Protein AF-A0A971AP49-F1 (afdb_monomer)

Structure (mmCIF, N/CA/C/O backbone):
data_AF-A0A971AP49-F1
#
_entry.id   AF-A0A971AP49-F1
#
loop_
_atom_site.group_PDB
_atom_site.id
_atom_site.type_symbol
_atom_site.label_atom_id
_atom_site.label_alt_id
_atom_site.label_comp_id
_atom_site.label_asym_id
_atom_site.label_entity_id
_atom_site.label_seq_id
_atom_site.pdbx_PDB_ins_code
_atom_site.Cartn_x
_atom_site.Cartn_y
_atom_site.Cartn_z
_atom_site.occupancy
_atom_site.B_iso_or_equiv
_atom_site.auth_seq_id
_atom_site.auth_comp_id
_atom_site.auth_asym_id
_atom_site.auth_atom_id
_atom_site.pdbx_PDB_model_num
ATOM 1 N N . MET A 1 1 ? 8.051 -3.769 15.884 1.00 61.88 1 MET A N 1
ATOM 2 C CA . MET A 1 1 ? 7.079 -3.031 15.055 1.00 61.88 1 MET A CA 1
ATOM 3 C C . MET A 1 1 ? 7.790 -2.617 13.783 1.00 61.88 1 MET A C 1
ATOM 5 O O . MET A 1 1 ? 8.915 -2.133 13.904 1.00 61.88 1 MET A O 1
ATOM 9 N N . PRO A 1 2 ? 7.219 -2.883 12.603 1.00 80.75 2 PRO A N 1
ATOM 10 C CA . PRO A 1 2 ? 7.847 -2.505 11.348 1.00 80.75 2 PRO A CA 1
ATOM 11 C C . PRO A 1 2 ? 7.829 -0.981 11.173 1.00 80.75 2 PRO A C 1
ATOM 13 O O . PRO A 1 2 ? 6.858 -0.299 11.508 1.00 80.75 2 PRO A O 1
ATOM 16 N N . GLU A 1 3 ? 8.949 -0.447 10.686 1.00 92.31 3 GLU A N 1
ATOM 17 C CA . GLU A 1 3 ? 9.125 0.982 10.457 1.00 92.31 3 GLU A CA 1
ATOM 18 C C . GLU A 1 3 ? 9.162 1.294 8.969 1.00 92.31 3 GLU A C 1
ATOM 20 O O . GLU A 1 3 ? 9.874 0.664 8.181 1.00 92.31 3 GLU A O 1
ATOM 25 N N . TYR A 1 4 ? 8.443 2.345 8.612 1.00 94.81 4 TYR A N 1
ATOM 26 C CA . TYR A 1 4 ? 8.233 2.758 7.243 1.00 94.81 4 TYR A CA 1
ATOM 27 C C . TYR A 1 4 ? 8.541 4.242 7.087 1.00 94.81 4 TYR A C 1
ATOM 29 O O . TYR A 1 4 ? 8.281 5.042 7.985 1.00 94.81 4 TYR A O 1
ATOM 37 N N . THR A 1 5 ? 9.049 4.630 5.925 1.00 95.88 5 THR A N 1
ATOM 38 C CA . THR A 1 5 ? 9.106 6.034 5.511 1.00 95.88 5 THR A CA 1
ATOM 39 C C . THR A 1 5 ? 8.017 6.269 4.484 1.00 95.88 5 THR A C 1
ATOM 41 O O . THR A 1 5 ? 8.004 5.612 3.446 1.00 95.88 5 THR A O 1
ATOM 44 N N . VAL A 1 6 ? 7.104 7.199 4.746 1.00 94.75 6 VAL A N 1
ATOM 45 C CA . VAL A 1 6 ? 6.047 7.552 3.794 1.00 94.75 6 VAL A CA 1
ATOM 46 C C . VAL A 1 6 ? 6.686 8.185 2.564 1.00 94.75 6 VAL A C 1
ATOM 48 O O . VAL A 1 6 ? 7.313 9.234 2.655 1.00 94.75 6 VAL A O 1
ATOM 51 N N . VAL A 1 7 ? 6.524 7.552 1.408 1.00 92.12 7 VAL A N 1
ATOM 52 C CA . VAL A 1 7 ? 6.951 8.110 0.120 1.00 92.12 7 VAL A CA 1
ATOM 53 C C . VAL A 1 7 ? 5.850 9.004 -0.425 1.00 92.12 7 VAL A C 1
ATOM 55 O O . VAL A 1 7 ? 6.124 10.114 -0.867 1.00 92.12 7 VAL A O 1
ATOM 58 N N . LYS A 1 8 ? 4.601 8.524 -0.383 1.00 89.31 8 LYS A N 1
ATOM 59 C CA . LYS A 1 8 ? 3.441 9.253 -0.893 1.00 89.31 8 LYS A CA 1
ATOM 60 C C . LYS A 1 8 ? 2.155 8.816 -0.210 1.00 89.31 8 LYS A C 1
ATOM 62 O O . LYS A 1 8 ? 1.877 7.623 -0.116 1.00 89.31 8 LYS A O 1
ATOM 67 N N . THR A 1 9 ? 1.328 9.776 0.185 1.00 89.56 9 THR A N 1
ATOM 68 C CA . THR A 1 9 ? -0.054 9.494 0.591 1.00 89.56 9 THR A CA 1
ATOM 69 C C . THR A 1 9 ? -0.922 9.454 -0.665 1.00 89.56 9 THR A C 1
ATOM 71 O O . THR A 1 9 ? -0.986 10.438 -1.401 1.00 89.56 9 THR A O 1
ATOM 74 N N . LEU A 1 10 ? -1.537 8.302 -0.949 1.00 85.12 10 LEU A N 1
ATOM 75 C CA . LEU A 1 10 ? -2.366 8.105 -2.143 1.00 85.12 10 LEU A CA 1
ATOM 76 C C . LEU A 1 10 ? -3.816 8.517 -1.850 1.00 85.12 10 LEU A C 1
ATOM 78 O O . LEU A 1 10 ? -4.363 9.403 -2.503 1.00 85.12 10 LEU A O 1
ATOM 82 N N . ASN A 1 11 ? -4.404 7.952 -0.794 1.00 85.44 11 ASN A N 1
ATOM 83 C CA . ASN A 1 11 ? -5.679 8.391 -0.227 1.00 85.44 11 ASN A CA 1
ATOM 84 C C . ASN A 1 11 ? -5.706 8.118 1.295 1.00 85.44 11 ASN A C 1
ATOM 86 O O . ASN A 1 11 ? -4.699 7.725 1.882 1.00 85.44 11 ASN A O 1
ATOM 90 N N . ASN A 1 12 ? -6.851 8.316 1.956 1.00 88.69 12 ASN A N 1
ATOM 91 C CA . ASN A 1 12 ? -6.968 8.093 3.406 1.00 88.69 12 ASN A CA 1
ATOM 92 C C . ASN A 1 12 ? -6.691 6.643 3.836 1.00 88.69 12 ASN A C 1
ATOM 94 O O . ASN A 1 12 ? -6.278 6.422 4.970 1.00 88.69 12 ASN A O 1
ATOM 98 N N . ASN A 1 13 ? -6.912 5.670 2.952 1.00 87.81 13 ASN A N 1
ATOM 99 C CA . ASN A 1 13 ? -6.803 4.240 3.237 1.00 87.81 13 ASN A CA 1
ATOM 100 C C . ASN A 1 13 ? -5.616 3.569 2.532 1.00 87.81 13 ASN A C 1
ATOM 102 O O . ASN A 1 13 ? -5.444 2.360 2.659 1.00 87.81 13 ASN A O 1
ATOM 106 N N . VAL A 1 14 ? -4.821 4.319 1.765 1.00 87.75 14 VAL A N 1
ATOM 107 C CA . VAL A 1 14 ? -3.728 3.777 0.959 1.00 87.75 14 VAL A CA 1
ATOM 108 C C . VAL A 1 14 ? -2.527 4.713 1.003 1.00 87.75 14 VAL A C 1
ATOM 110 O O . VAL A 1 14 ? -2.625 5.898 0.668 1.00 87.75 14 VAL A O 1
ATOM 113 N N . ILE A 1 15 ? -1.368 4.162 1.353 1.00 90.75 15 ILE A N 1
ATOM 114 C CA . ILE A 1 15 ? -0.092 4.880 1.361 1.00 90.75 15 ILE A CA 1
ATOM 115 C C . ILE A 1 15 ? 0.991 4.091 0.643 1.00 90.75 15 ILE A C 1
ATOM 117 O O . ILE A 1 15 ? 1.035 2.866 0.702 1.00 90.75 15 ILE A O 1
ATOM 121 N N . LEU A 1 16 ? 1.890 4.812 -0.014 1.00 90.00 16 LEU A N 1
ATOM 122 C CA . LEU A 1 16 ? 3.150 4.288 -0.510 1.00 90.00 16 LEU A CA 1
ATOM 123 C C . LEU A 1 16 ? 4.232 4.579 0.524 1.00 90.00 16 LEU A C 1
ATOM 125 O O . LEU A 1 16 ? 4.428 5.729 0.929 1.00 90.00 16 LEU A O 1
ATOM 129 N N . VAL A 1 17 ? 4.961 3.546 0.911 1.00 92.88 17 VAL A N 1
ATOM 130 C CA . VAL A 1 17 ? 6.035 3.622 1.890 1.00 92.88 17 VAL A CA 1
ATOM 131 C C . VAL A 1 17 ? 7.283 2.909 1.400 1.00 92.88 17 VAL A C 1
ATOM 133 O O . VAL A 1 17 ? 7.212 2.017 0.563 1.00 92.88 17 VAL A O 1
ATOM 136 N N . THR A 1 18 ? 8.419 3.257 1.980 1.00 93.19 18 THR A N 1
ATOM 137 C CA . THR A 1 18 ? 9.636 2.456 1.916 1.00 93.19 18 THR A CA 1
ATOM 138 C C . THR A 1 18 ? 9.816 1.765 3.255 1.00 93.19 18 THR A C 1
ATOM 140 O O . THR A 1 18 ? 9.886 2.426 4.292 1.00 93.19 18 THR A O 1
ATOM 143 N N . ASP A 1 19 ? 9.889 0.441 3.241 1.00 92.50 19 ASP A N 1
ATOM 144 C CA . ASP A 1 19 ? 10.260 -0.351 4.411 1.00 92.50 19 ASP A CA 1
ATOM 145 C C . ASP A 1 19 ? 11.712 -0.041 4.795 1.00 92.50 19 ASP A C 1
ATOM 147 O O . ASP A 1 19 ? 12.625 -0.201 3.981 1.00 92.50 19 ASP A O 1
ATOM 151 N N . ARG A 1 20 ? 11.939 0.413 6.032 1.00 91.69 20 ARG A N 1
ATOM 152 C CA . ARG A 1 20 ? 13.277 0.800 6.499 1.00 91.69 20 ARG A CA 1
ATOM 153 C C . ARG A 1 20 ? 14.215 -0.390 6.691 1.00 91.69 20 ARG A C 1
ATOM 155 O O . ARG A 1 20 ? 15.427 -0.200 6.644 1.00 91.69 20 ARG A O 1
ATOM 162 N N . GLN A 1 21 ? 13.688 -1.596 6.894 1.00 89.62 21 GLN A N 1
ATOM 163 C CA . GLN A 1 21 ? 14.490 -2.809 7.054 1.00 89.62 21 GLN A CA 1
ATOM 164 C C . GLN A 1 21 ? 14.902 -3.389 5.701 1.00 89.62 21 GLN A C 1
ATOM 166 O O . GLN A 1 21 ? 16.058 -3.758 5.509 1.00 89.62 21 GLN A O 1
ATOM 171 N N . THR A 1 22 ? 13.967 -3.463 4.751 1.00 88.31 22 THR A N 1
ATOM 172 C CA . THR A 1 22 ? 14.213 -4.112 3.451 1.00 88.31 22 THR A CA 1
ATOM 173 C C . THR A 1 22 ? 14.557 -3.136 2.328 1.00 88.31 22 THR A C 1
ATOM 175 O O . THR A 1 22 ? 14.983 -3.569 1.257 1.00 88.31 22 THR A O 1
ATOM 178 N N . SER A 1 23 ? 14.381 -1.829 2.553 1.00 87.19 23 SER A N 1
ATOM 179 C CA . SER A 1 23 ? 14.512 -0.763 1.547 1.00 87.19 23 SER A CA 1
ATOM 180 C C . SER A 1 23 ? 13.614 -0.961 0.316 1.00 87.19 23 SER A C 1
ATOM 182 O O . SER A 1 23 ? 13.927 -0.485 -0.775 1.00 87.19 23 SER A O 1
ATOM 184 N N . ARG A 1 24 ? 12.494 -1.679 0.467 1.00 86.19 24 ARG A N 1
ATOM 185 C CA . ARG A 1 24 ? 11.523 -1.919 -0.610 1.00 86.19 24 ARG A CA 1
ATOM 186 C C . ARG A 1 24 ? 10.384 -0.912 -0.556 1.00 86.19 24 ARG A C 1
ATOM 188 O O . ARG A 1 24 ? 9.867 -0.624 0.519 1.00 86.19 24 ARG A O 1
ATOM 195 N N . GLU A 1 25 ? 9.958 -0.444 -1.728 1.00 87.12 25 GLU A N 1
ATOM 196 C CA . GLU A 1 25 ? 8.712 0.311 -1.870 1.00 87.12 25 GLU A CA 1
ATOM 197 C C . GLU A 1 25 ? 7.509 -0.637 -1.740 1.00 87.12 25 GLU A C 1
ATOM 199 O O . GLU A 1 25 ? 7.378 -1.621 -2.480 1.00 87.12 25 GLU A O 1
ATOM 204 N N . LEU A 1 26 ? 6.624 -0.319 -0.801 1.00 87.81 26 LEU A N 1
ATOM 205 C CA . LEU A 1 26 ? 5.402 -1.043 -0.490 1.00 87.81 26 LEU A CA 1
ATOM 206 C C . LEU A 1 26 ? 4.204 -0.100 -0.554 1.00 87.81 26 LEU A C 1
ATOM 208 O O . LEU A 1 26 ? 4.271 1.045 -0.118 1.00 87.81 26 LEU A O 1
ATOM 212 N N . ILE A 1 27 ? 3.081 -0.603 -1.039 1.00 87.06 27 ILE A N 1
ATOM 213 C CA . ILE A 1 27 ? 1.777 0.035 -0.906 1.00 87.06 27 ILE A CA 1
ATOM 214 C C . ILE A 1 27 ? 1.064 -0.658 0.237 1.00 87.06 27 ILE A C 1
ATOM 216 O O . ILE A 1 27 ? 0.851 -1.869 0.174 1.00 87.06 27 ILE A O 1
ATOM 220 N N . LEU A 1 28 ? 0.710 0.106 1.260 1.00 88.81 28 LEU A N 1
ATOM 221 C CA . LEU A 1 28 ? -0.055 -0.370 2.401 1.00 88.81 28 LEU A CA 1
ATOM 222 C C . LEU A 1 28 ? -1.497 0.106 2.264 1.00 88.81 28 LEU A C 1
ATOM 224 O O . LEU A 1 28 ? -1.742 1.284 1.989 1.00 88.81 28 LEU A O 1
ATOM 228 N N . ILE A 1 29 ? -2.429 -0.820 2.454 1.00 88.12 29 ILE A N 1
ATOM 229 C CA . ILE A 1 29 ? -3.866 -0.580 2.495 1.00 88.12 29 ILE A CA 1
ATOM 230 C C . ILE A 1 29 ? -4.356 -0.900 3.901 1.00 88.12 29 ILE A C 1
ATOM 232 O O . ILE A 1 29 ? -4.034 -1.955 4.445 1.00 88.12 29 ILE A O 1
ATOM 236 N N . GLY A 1 30 ? -5.144 0.005 4.465 1.00 87.62 30 GLY A N 1
ATOM 237 C CA . GLY A 1 30 ? -5.760 -0.159 5.773 1.00 87.62 30 GLY A CA 1
ATOM 238 C C . GLY A 1 30 ? -6.668 1.015 6.098 1.00 87.62 30 GLY A C 1
ATOM 239 O O . GLY A 1 30 ? -6.468 2.129 5.601 1.00 87.62 30 GLY A O 1
ATOM 240 N N . LYS A 1 31 ? -7.689 0.792 6.921 1.00 87.75 31 LYS A N 1
ATOM 241 C CA . LYS A 1 31 ? -8.642 1.833 7.315 1.00 87.75 31 LYS A CA 1
ATOM 242 C C . LYS A 1 31 ? -7.942 3.044 7.947 1.00 87.75 31 LYS A C 1
ATOM 244 O O . LYS A 1 31 ? -7.449 2.985 9.065 1.00 87.75 31 LYS A O 1
ATOM 249 N N . GLY A 1 32 ? -7.951 4.181 7.250 1.00 86.75 32 GLY A N 1
ATOM 250 C CA . GLY A 1 32 ? -7.362 5.426 7.750 1.00 86.75 32 GLY A CA 1
ATOM 251 C C . GLY A 1 32 ? -5.829 5.441 7.817 1.00 86.75 32 GLY A C 1
ATOM 252 O O . GLY A 1 32 ? -5.274 6.368 8.404 1.00 86.75 32 GLY A O 1
ATOM 253 N N . ILE A 1 33 ? -5.131 4.473 7.212 1.00 90.44 33 ILE A N 1
ATOM 254 C CA . ILE A 1 33 ? -3.664 4.343 7.297 1.00 90.44 33 ILE A CA 1
ATOM 255 C C . ILE A 1 33 ? -2.905 5.567 6.745 1.00 90.44 33 ILE A C 1
ATOM 257 O O . ILE A 1 33 ? -1.798 5.879 7.188 1.00 90.44 33 ILE A O 1
ATOM 261 N N . GLY A 1 34 ? -3.511 6.294 5.801 1.00 87.50 34 GLY A N 1
ATOM 262 C CA . GLY A 1 34 ? -2.974 7.529 5.227 1.00 87.50 34 GLY A CA 1
ATOM 263 C C . GLY A 1 34 ? -3.425 8.806 5.925 1.00 87.50 34 GLY A C 1
ATOM 264 O O . GLY A 1 34 ? -2.926 9.887 5.607 1.00 87.50 34 GLY A O 1
ATOM 265 N N . PHE A 1 35 ? -4.343 8.716 6.888 1.00 89.31 35 PHE A N 1
ATOM 266 C CA . PHE A 1 35 ? -4.879 9.888 7.564 1.00 89.31 35 PHE A CA 1
ATOM 267 C C . PHE A 1 35 ? -3.796 10.589 8.396 1.00 89.31 35 PHE A C 1
ATOM 269 O O . PHE A 1 35 ? -3.151 9.999 9.264 1.00 89.31 35 PHE A O 1
ATOM 276 N N . GLY A 1 36 ? -3.575 11.874 8.112 1.00 89.06 36 GLY A N 1
ATOM 277 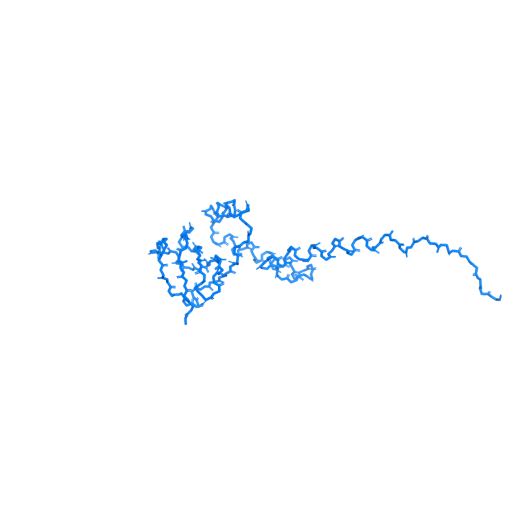C CA . GLY A 1 36 ? -2.593 12.697 8.823 1.00 89.06 36 GLY A CA 1
ATOM 278 C C . GLY A 1 36 ? -1.125 12.345 8.550 1.00 89.06 36 GLY A C 1
ATOM 279 O O . GLY A 1 36 ? -0.250 12.890 9.224 1.00 89.06 36 GLY A O 1
ATOM 280 N N . LYS A 1 37 ? -0.834 11.464 7.582 1.00 91.94 37 LYS A N 1
ATOM 281 C CA . LYS A 1 37 ? 0.538 11.104 7.198 1.00 91.94 37 LYS A CA 1
ATOM 282 C C . LYS A 1 37 ? 1.066 12.019 6.094 1.00 91.94 37 LYS A C 1
ATOM 284 O O . LYS A 1 37 ? 0.337 12.358 5.159 1.00 91.94 37 LYS A O 1
ATOM 289 N N . ARG A 1 38 ? 2.337 12.416 6.200 1.00 91.38 38 ARG A N 1
ATOM 290 C CA . ARG A 1 38 ? 3.021 13.299 5.237 1.00 91.38 38 ARG A CA 1
ATOM 291 C C . ARG A 1 38 ? 4.177 12.587 4.548 1.00 91.38 38 ARG A C 1
ATOM 293 O O . ARG A 1 38 ? 4.805 11.714 5.137 1.00 91.38 38 ARG A O 1
ATOM 300 N N . GLU A 1 39 ? 4.482 12.998 3.323 1.00 93.75 39 GLU A N 1
ATOM 301 C CA . GLU A 1 39 ? 5.655 12.513 2.589 1.00 93.75 39 GLU A CA 1
ATOM 302 C C . GLU A 1 39 ? 6.946 12.790 3.378 1.00 93.75 39 GLU A C 1
ATOM 304 O O . GLU A 1 39 ? 7.093 13.832 4.019 1.00 93.75 39 GLU A O 1
ATOM 309 N N . GLY A 1 40 ? 7.864 11.825 3.379 1.00 92.94 40 GLY A N 1
ATOM 310 C CA . GLY A 1 40 ? 9.103 11.839 4.157 1.00 92.94 40 GLY A CA 1
ATOM 311 C C . GLY A 1 40 ? 8.946 11.487 5.642 1.00 92.94 40 GLY A C 1
ATOM 312 O O . GLY A 1 40 ? 9.951 11.357 6.338 1.00 92.94 40 GLY A O 1
ATOM 313 N N . GLN A 1 41 ? 7.724 11.309 6.154 1.00 94.50 41 GLN A N 1
ATOM 314 C CA . GLN A 1 41 ? 7.500 10.982 7.562 1.00 94.50 41 GLN A CA 1
ATOM 315 C C . GLN A 1 41 ? 7.900 9.534 7.875 1.00 94.50 41 GLN A C 1
ATOM 317 O O . GLN A 1 41 ? 7.434 8.601 7.222 1.00 94.50 41 GLN A O 1
ATOM 322 N N . ALA A 1 42 ? 8.695 9.337 8.929 1.00 94.25 42 ALA A N 1
ATOM 323 C CA . ALA A 1 42 ? 8.904 8.018 9.520 1.00 94.25 42 ALA A CA 1
ATOM 324 C C . ALA A 1 42 ? 7.687 7.627 10.372 1.00 94.25 42 ALA A C 1
ATOM 326 O O . ALA A 1 42 ? 7.242 8.393 11.232 1.00 94.25 42 ALA A O 1
ATOM 327 N N . VAL A 1 43 ? 7.134 6.445 10.121 1.00 93.12 43 VAL A N 1
ATOM 328 C CA . VAL A 1 43 ? 5.943 5.922 10.790 1.00 93.12 43 VAL A CA 1
ATOM 329 C C . VAL A 1 43 ? 6.182 4.482 11.230 1.00 93.12 43 VAL A C 1
ATOM 331 O O . VAL A 1 43 ? 6.750 3.678 10.497 1.00 93.12 43 VAL A O 1
ATOM 334 N N . SER A 1 44 ? 5.729 4.163 12.438 1.00 93.38 44 SER A N 1
ATOM 335 C CA . SER A 1 44 ? 5.595 2.788 12.915 1.00 93.38 44 SER A CA 1
ATOM 336 C C . SER A 1 44 ? 4.136 2.397 12.721 1.00 93.38 44 SER A C 1
ATOM 338 O O . SER A 1 44 ? 3.256 3.089 13.238 1.00 93.38 44 SER A O 1
ATOM 340 N N . ILE A 1 45 ? 3.882 1.370 11.910 1.00 88.88 45 ILE A N 1
ATOM 341 C CA . ILE A 1 45 ? 2.526 0.900 11.603 1.00 88.88 45 ILE A CA 1
ATOM 342 C C . ILE A 1 45 ? 2.419 -0.543 12.109 1.00 88.88 45 ILE A C 1
ATOM 344 O O . ILE A 1 45 ? 3.212 -1.379 11.679 1.00 88.88 45 ILE A O 1
ATOM 348 N N . PRO A 1 46 ? 1.506 -0.839 13.048 1.00 89.00 46 PRO A N 1
ATOM 349 C CA . PRO A 1 46 ? 1.205 -2.204 13.470 1.00 89.00 46 PRO A CA 1
ATOM 350 C C . PRO A 1 46 ? 0.709 -3.066 12.301 1.00 89.00 46 PRO A C 1
ATOM 352 O O . PRO A 1 46 ? -0.044 -2.584 11.461 1.00 89.00 46 PRO A O 1
ATOM 355 N N . ASP A 1 47 ? 1.058 -4.355 12.279 1.00 87.25 47 ASP A N 1
ATOM 356 C CA . ASP A 1 47 ? 0.579 -5.275 11.233 1.00 87.25 47 ASP A CA 1
ATOM 357 C C . ASP A 1 47 ? -0.957 -5.424 11.233 1.00 87.25 47 ASP A C 1
ATOM 359 O O . ASP A 1 47 ? -1.551 -5.680 10.194 1.00 87.25 47 ASP A O 1
ATOM 363 N N . GLU A 1 48 ? -1.609 -5.215 12.381 1.00 87.50 48 GLU A N 1
ATOM 364 C CA . GLU A 1 48 ? -3.074 -5.231 12.536 1.00 87.50 48 GLU A CA 1
ATOM 365 C C . GLU A 1 4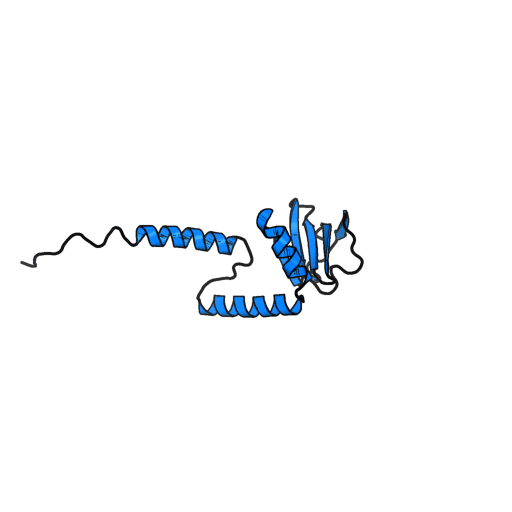8 ? -3.795 -4.078 11.819 1.00 87.50 48 GLU A C 1
ATOM 367 O O . GLU A 1 48 ? -4.946 -4.238 11.416 1.00 87.50 48 GLU A O 1
ATOM 372 N N . ASP A 1 49 ? -3.114 -2.948 11.609 1.00 87.50 49 ASP A N 1
ATOM 373 C CA . ASP A 1 49 ? -3.649 -1.807 10.856 1.00 87.50 49 ASP A CA 1
ATOM 374 C C . ASP A 1 49 ? -3.468 -1.990 9.337 1.00 87.50 49 ASP A C 1
ATOM 376 O O . ASP A 1 49 ? -4.000 -1.212 8.538 1.00 87.50 49 ASP A O 1
ATOM 380 N N . ILE A 1 50 ? -2.703 -3.007 8.923 1.00 89.31 50 ILE A N 1
ATOM 381 C CA . ILE A 1 50 ? -2.427 -3.330 7.525 1.00 89.31 50 ILE A CA 1
ATOM 382 C C . ILE A 1 50 ? -3.397 -4.426 7.082 1.00 89.31 50 ILE A C 1
ATOM 384 O O . ILE A 1 50 ? -3.170 -5.617 7.275 1.00 89.31 50 ILE A O 1
ATOM 388 N N .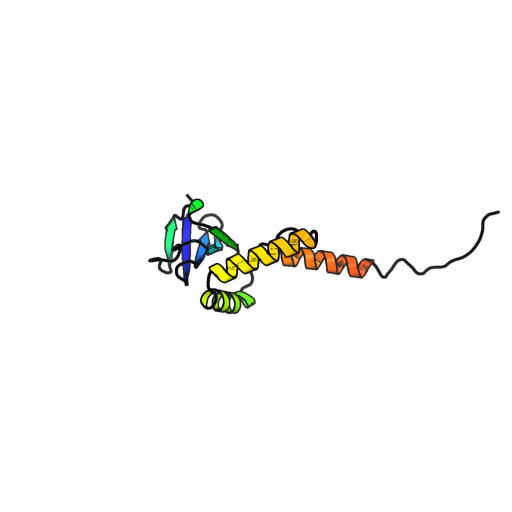 GLU A 1 51 ? -4.468 -4.024 6.404 1.00 85.19 51 GLU A N 1
ATOM 389 C CA . GLU A 1 51 ? -5.396 -4.960 5.762 1.00 85.19 51 GLU A CA 1
ATOM 390 C C . GLU A 1 51 ? -4.727 -5.669 4.579 1.00 85.19 51 GLU A C 1
ATOM 392 O O . GLU A 1 51 ? -4.979 -6.848 4.314 1.00 85.19 51 GLU A O 1
ATOM 397 N N . LYS A 1 52 ? -3.863 -4.952 3.846 1.00 81.00 52 LYS A N 1
ATOM 398 C CA . LYS A 1 52 ? -3.120 -5.527 2.724 1.00 81.00 52 LYS A CA 1
ATOM 399 C C . LYS A 1 52 ? -1.842 -4.771 2.407 1.00 81.00 52 LYS A C 1
ATOM 401 O O . LYS A 1 52 ? -1.770 -3.555 2.561 1.00 81.00 52 LYS A O 1
ATOM 406 N N . SER A 1 53 ? -0.842 -5.487 1.899 1.00 81.75 53 SER A N 1
ATOM 407 C CA . SER A 1 53 ? 0.403 -4.891 1.420 1.00 81.75 53 SER A CA 1
ATOM 408 C C . SER A 1 53 ? 0.807 -5.434 0.051 1.00 81.75 53 SER A C 1
ATOM 410 O O . SER A 1 53 ? 0.648 -6.618 -0.247 1.00 81.75 53 SER A O 1
ATOM 412 N N . PHE A 1 54 ? 1.344 -4.555 -0.796 1.00 78.69 54 PHE A N 1
ATOM 413 C CA . PHE A 1 54 ? 1.837 -4.901 -2.128 1.00 78.69 54 PHE A CA 1
ATOM 414 C C . PHE A 1 54 ? 3.219 -4.313 -2.336 1.00 78.69 54 PHE A C 1
ATOM 416 O O . PHE A 1 54 ? 3.454 -3.151 -2.032 1.00 78.69 54 PHE A O 1
ATOM 423 N N . VAL A 1 55 ? 4.125 -5.075 -2.934 1.00 77.56 55 VAL A N 1
ATOM 424 C CA . VAL A 1 55 ? 5.397 -4.513 -3.393 1.00 77.56 55 VAL A CA 1
ATOM 425 C C . VAL A 1 55 ? 5.142 -3.725 -4.683 1.00 77.56 55 VAL A C 1
ATOM 427 O O . VAL A 1 55 ? 4.461 -4.213 -5.589 1.00 77.56 55 VAL A O 1
ATOM 430 N N . ALA A 1 56 ? 5.669 -2.506 -4.782 1.00 68.12 56 ALA A N 1
ATOM 431 C CA . ALA A 1 56 ? 5.584 -1.720 -6.009 1.00 68.12 56 ALA A CA 1
ATOM 432 C C . ALA A 1 56 ? 6.562 -2.291 -7.057 1.00 68.12 56 ALA A C 1
ATOM 434 O O . ALA A 1 56 ? 7.749 -2.457 -6.786 1.00 68.12 56 ALA A O 1
ATOM 435 N N . TYR A 1 57 ? 6.081 -2.616 -8.264 1.00 59.97 57 TYR A N 1
ATOM 436 C CA . TYR A 1 57 ? 6.917 -3.164 -9.345 1.00 59.97 57 TYR A CA 1
ATOM 437 C C . TYR A 1 57 ? 6.953 -2.247 -10.559 1.00 59.97 57 TYR A C 1
ATOM 439 O O . TYR A 1 57 ? 5.909 -1.753 -10.969 1.00 59.97 57 TYR A O 1
ATOM 447 N N . ASN A 1 58 ? 8.130 -2.180 -11.196 1.00 58.75 58 ASN A N 1
ATOM 448 C CA . ASN A 1 58 ? 8.418 -1.508 -12.470 1.00 58.75 58 ASN A CA 1
ATOM 449 C C . ASN A 1 58 ? 8.122 -0.000 -12.494 1.00 58.75 58 ASN A C 1
ATOM 451 O O . ASN A 1 58 ? 6.973 0.427 -12.521 1.00 58.75 58 ASN A O 1
ATOM 455 N N . GLU A 1 59 ? 9.169 0.812 -12.650 1.00 61.59 59 GLU A N 1
ATOM 456 C CA . GLU A 1 59 ? 9.059 2.275 -12.762 1.00 61.59 59 GLU A CA 1
ATOM 457 C C . GLU A 1 59 ? 8.114 2.745 -13.881 1.00 61.59 59 GLU A C 1
ATOM 459 O O . GLU A 1 59 ? 7.414 3.740 -13.701 1.00 61.59 59 GLU A O 1
ATOM 464 N N . LYS A 1 60 ? 8.047 2.017 -15.009 1.00 63.12 60 LYS A N 1
ATOM 465 C CA . LYS A 1 60 ? 7.206 2.377 -16.168 1.00 63.12 60 LYS A CA 1
ATOM 466 C C . LYS A 1 60 ? 5.702 2.280 -15.902 1.00 63.12 60 LYS A C 1
ATOM 468 O O . LYS A 1 60 ? 4.957 3.128 -16.379 1.00 63.12 60 LYS A O 1
ATOM 473 N N . ASP A 1 61 ? 5.262 1.288 -15.131 1.00 62.22 61 ASP A N 1
ATOM 474 C CA . ASP A 1 61 ? 3.831 1.048 -14.874 1.00 62.22 61 ASP A CA 1
ATOM 475 C C . ASP A 1 61 ? 3.352 1.764 -13.598 1.00 62.22 61 ASP A C 1
ATOM 477 O O . ASP A 1 61 ? 2.154 1.921 -13.355 1.00 62.22 61 ASP A O 1
ATOM 481 N N . ARG A 1 62 ? 4.306 2.242 -12.792 1.00 69.06 62 ARG A N 1
ATOM 482 C CA . ARG A 1 62 ?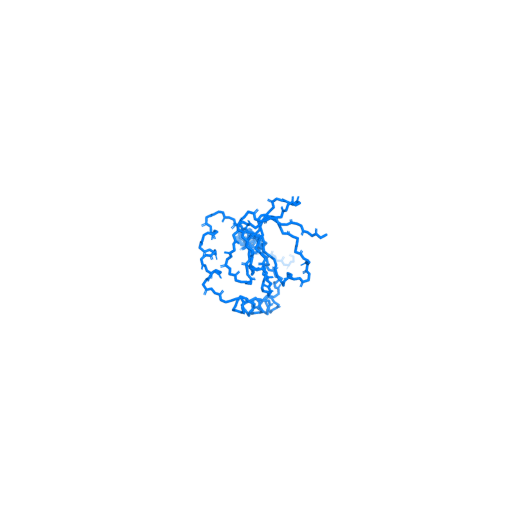 4.101 2.824 -11.467 1.00 69.06 62 ARG A CA 1
ATOM 483 C C . ARG A 1 62 ? 3.174 4.040 -11.477 1.00 69.06 62 ARG A C 1
ATOM 485 O O . ARG A 1 62 ? 2.288 4.144 -10.637 1.00 69.06 62 ARG A O 1
ATOM 492 N N . HIS A 1 63 ? 3.347 4.956 -12.430 1.00 70.81 63 HIS A N 1
ATOM 493 C CA . HIS A 1 63 ? 2.522 6.168 -12.505 1.00 70.81 63 HIS A CA 1
ATOM 494 C C . HIS A 1 63 ? 1.063 5.879 -12.861 1.00 70.81 63 HIS A C 1
ATOM 496 O O . HIS A 1 63 ? 0.172 6.380 -12.179 1.00 70.81 63 HIS A O 1
ATOM 502 N N . ALA A 1 64 ? 0.818 5.044 -13.873 1.00 67.69 64 ALA A N 1
ATOM 503 C CA . ALA A 1 64 ? -0.537 4.652 -14.254 1.00 67.69 64 ALA A CA 1
AT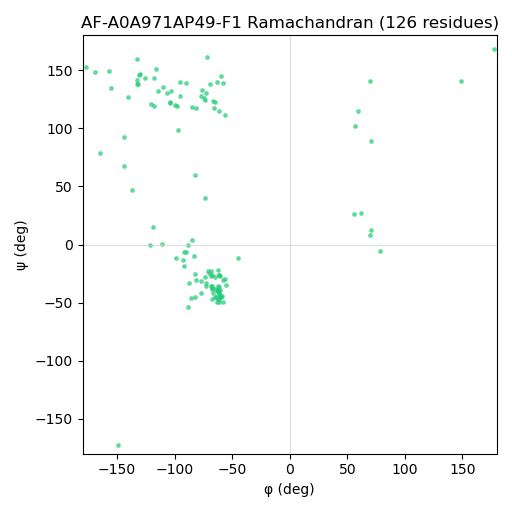OM 504 C C . ALA A 1 64 ? -1.234 3.887 -13.118 1.00 67.69 64 ALA A C 1
ATOM 506 O O . ALA A 1 64 ? -2.406 4.120 -12.828 1.00 67.69 64 ALA A O 1
ATOM 507 N N . TYR A 1 65 ? -0.490 3.027 -12.420 1.00 72.56 65 TYR A N 1
ATOM 508 C CA . TYR A 1 65 ? -0.996 2.284 -11.273 1.00 72.56 65 TYR A CA 1
ATOM 509 C C . TYR A 1 65 ? -1.381 3.197 -10.098 1.00 72.56 65 TYR A C 1
ATOM 511 O O . TYR A 1 65 ? -2.469 3.061 -9.544 1.00 72.56 65 TYR A O 1
ATOM 519 N N . TYR A 1 66 ? -0.543 4.181 -9.757 1.00 73.75 66 TYR A N 1
ATOM 520 C CA . TYR A 1 66 ? -0.864 5.161 -8.713 1.00 73.75 66 TYR A CA 1
ATOM 521 C C . TYR A 1 66 ? -2.051 6.045 -9.082 1.00 73.75 66 TYR A C 1
ATOM 523 O O . TYR A 1 66 ? -2.879 6.342 -8.227 1.00 73.75 66 TYR A O 1
ATOM 531 N N . GLN A 1 67 ? -2.163 6.445 -10.350 1.00 73.38 67 GLN A N 1
ATOM 532 C CA . GLN A 1 67 ? -3.327 7.188 -10.828 1.00 73.38 67 GLN A CA 1
ATOM 533 C C . GLN A 1 67 ? -4.612 6.372 -10.685 1.00 73.38 67 GLN A C 1
ATOM 535 O O . GLN A 1 67 ? -5.614 6.919 -10.231 1.00 73.38 67 GLN A O 1
ATOM 540 N N . LEU A 1 68 ? -4.572 5.079 -11.013 1.00 72.25 68 LEU A N 1
ATOM 541 C CA . LEU A 1 68 ? -5.714 4.183 -10.859 1.00 72.25 68 LEU A CA 1
ATOM 542 C C . LEU A 1 68 ? -6.110 4.032 -9.384 1.00 72.25 68 LEU A C 1
ATOM 544 O O . LEU A 1 68 ? -7.268 4.243 -9.044 1.00 72.25 68 LEU A O 1
ATOM 548 N N . ILE A 1 69 ? -5.156 3.745 -8.495 1.00 73.00 69 ILE A N 1
ATOM 549 C CA . ILE A 1 69 ? -5.422 3.597 -7.053 1.00 73.00 69 ILE A CA 1
ATOM 550 C C . ILE A 1 69 ? -5.957 4.893 -6.431 1.00 73.00 69 ILE A C 1
ATOM 552 O O . ILE A 1 69 ? -6.812 4.843 -5.554 1.00 73.00 69 ILE A O 1
ATOM 556 N N . ASN A 1 70 ? -5.492 6.057 -6.888 1.00 71.56 70 ASN A N 1
ATOM 557 C CA . ASN A 1 70 ? -6.006 7.341 -6.407 1.00 71.56 70 ASN A CA 1
ATOM 558 C C . ASN A 1 70 ? -7.452 7.613 -6.839 1.00 71.56 70 ASN A C 1
ATOM 560 O O . ASN A 1 70 ? -8.151 8.368 -6.170 1.00 71.56 70 ASN A O 1
ATOM 564 N N . GLN A 1 71 ? -7.891 7.043 -7.962 1.00 74.88 71 GLN A N 1
ATOM 565 C CA . GLN A 1 71 ? -9.236 7.246 -8.507 1.00 74.88 71 GLN A CA 1
ATOM 566 C C . GLN A 1 71 ? -10.241 6.192 -8.028 1.00 74.88 71 GLN A C 1
ATOM 568 O O . GLN A 1 71 ? -11.447 6.406 -8.133 1.00 74.88 71 GLN A O 1
ATOM 573 N N . VAL A 1 72 ? -9.759 5.055 -7.523 1.00 74.19 72 VAL A N 1
ATOM 574 C CA . VAL A 1 72 ? -10.581 3.895 -7.170 1.00 74.19 72 VAL A CA 1
ATOM 575 C C . VAL A 1 72 ? -10.699 3.770 -5.649 1.00 74.19 72 VAL A C 1
ATOM 577 O O . VAL A 1 72 ? -9.706 3.800 -4.927 1.00 74.19 72 VAL A O 1
ATOM 580 N N . ASP A 1 73 ? -11.928 3.611 -5.152 1.00 74.38 73 ASP A N 1
ATOM 581 C CA . ASP A 1 73 ? -12.197 3.387 -3.726 1.00 74.38 73 ASP A CA 1
ATOM 582 C C . ASP A 1 73 ? -11.568 2.060 -3.256 1.00 74.38 73 ASP A C 1
ATOM 584 O O . ASP A 1 73 ? -11.640 1.040 -3.949 1.00 74.38 73 ASP A O 1
ATOM 588 N N . 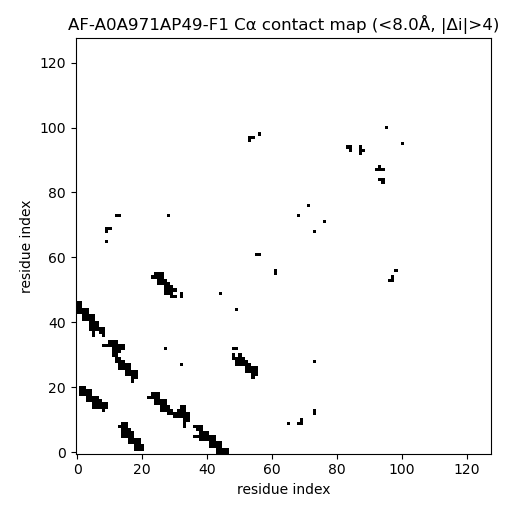SER A 1 74 ? -10.984 2.046 -2.055 1.00 70.12 74 SER A N 1
ATOM 589 C CA . SER A 1 74 ? -10.367 0.849 -1.471 1.00 70.12 74 SER A CA 1
ATOM 590 C C . SER A 1 74 ? -11.336 -0.338 -1.379 1.00 70.12 74 SER A C 1
ATOM 592 O O . SER A 1 74 ? -10.911 -1.482 -1.522 1.00 70.12 74 SER A O 1
ATOM 594 N N . LYS A 1 75 ? -12.644 -0.092 -1.226 1.00 74.75 75 LYS A N 1
ATOM 595 C CA . LYS A 1 75 ? -13.686 -1.131 -1.270 1.00 74.75 75 LYS A CA 1
ATOM 596 C C . LYS A 1 75 ? -13.754 -1.826 -2.626 1.00 74.75 75 LYS A C 1
ATOM 598 O O . LYS A 1 75 ? -13.936 -3.036 -2.679 1.00 74.75 75 LYS A O 1
ATOM 603 N N . VAL A 1 76 ? -13.596 -1.080 -3.720 1.00 80.06 76 VAL A N 1
ATOM 604 C CA . VAL A 1 76 ? -13.607 -1.640 -5.080 1.00 80.06 76 VAL A CA 1
ATOM 605 C C . VAL A 1 76 ? -12.376 -2.516 -5.301 1.00 80.06 76 VAL A C 1
ATOM 607 O O . VAL A 1 76 ? -12.492 -3.583 -5.905 1.00 80.06 76 VAL A O 1
ATOM 610 N N . ILE A 1 77 ? -11.217 -2.110 -4.772 1.00 74.69 77 ILE A N 1
ATOM 611 C CA . ILE A 1 77 ? -9.998 -2.932 -4.787 1.00 74.69 77 ILE A CA 1
ATOM 612 C C . ILE A 1 77 ? -10.239 -4.236 -4.017 1.00 74.69 77 ILE A C 1
ATOM 614 O O . ILE A 1 77 ? -10.011 -5.306 -4.574 1.00 74.69 77 ILE A O 1
ATOM 618 N N . GLY A 1 78 ? -10.787 -4.159 -2.800 1.00 71.94 78 GLY A N 1
ATOM 619 C CA . GLY A 1 78 ? -11.090 -5.341 -1.985 1.00 71.94 78 GLY A CA 1
ATOM 620 C C . GLY A 1 78 ? -12.032 -6.329 -2.682 1.00 71.94 78 GLY A C 1
ATOM 621 O O . GLY A 1 78 ? -11.703 -7.506 -2.811 1.00 71.94 78 GLY A O 1
ATOM 622 N N . VAL A 1 79 ? -13.152 -5.844 -3.233 1.00 80.19 79 VAL A N 1
ATOM 623 C CA . VAL A 1 79 ? -14.103 -6.689 -3.984 1.00 80.19 79 VAL A CA 1
ATOM 624 C C . VAL A 1 79 ? -13.447 -7.304 -5.223 1.00 80.19 79 VAL A C 1
ATOM 626 O O . VAL A 1 79 ? -13.661 -8.477 -5.527 1.00 80.19 79 VAL A O 1
ATOM 629 N N . SER A 1 80 ? -12.620 -6.540 -5.940 1.00 80.25 80 SER A N 1
ATOM 630 C CA . SER A 1 80 ? -11.904 -7.053 -7.114 1.00 80.25 80 SER A CA 1
ATOM 631 C C . SER A 1 80 ? -10.974 -8.208 -6.744 1.00 80.25 80 SER A C 1
ATOM 633 O O . SER A 1 80 ? -10.856 -9.170 -7.500 1.00 80.25 80 SER A O 1
ATOM 635 N N . GLU A 1 81 ? -10.338 -8.150 -5.578 1.00 72.00 81 GLU A N 1
ATOM 636 C CA . GLU A 1 81 ? -9.472 -9.221 -5.096 1.00 72.00 81 GLU A CA 1
ATOM 637 C C . GLU A 1 81 ? -10.237 -10.461 -4.645 1.00 72.00 81 GLU A C 1
ATOM 639 O O . GLU A 1 81 ? -9.761 -11.564 -4.898 1.00 72.00 81 GLU A O 1
ATOM 644 N N . GLU A 1 82 ? -11.419 -10.316 -4.043 1.00 75.56 82 GLU A N 1
ATOM 645 C CA . GLU A 1 82 ? -12.298 -11.459 -3.762 1.00 75.56 82 GLU A CA 1
ATOM 646 C C . GLU A 1 82 ? -12.702 -12.168 -5.057 1.00 75.56 82 GLU A C 1
ATOM 648 O O . GLU A 1 82 ? -12.600 -13.391 -5.158 1.00 75.56 82 GLU A O 1
ATOM 653 N N . ILE A 1 83 ? -13.084 -11.404 -6.084 1.00 83.62 83 ILE A N 1
ATOM 654 C CA . ILE A 1 83 ? -13.409 -11.947 -7.409 1.00 83.62 83 ILE A CA 1
ATOM 655 C C . ILE A 1 83 ? -12.199 -12.676 -8.005 1.00 83.62 83 ILE A C 1
ATOM 657 O O . ILE A 1 83 ? -12.344 -13.781 -8.531 1.00 83.62 83 ILE A O 1
ATOM 661 N N . ILE A 1 84 ? -11.004 -12.083 -7.919 1.00 78.69 84 ILE A N 1
ATOM 662 C CA . ILE A 1 84 ? -9.765 -12.704 -8.405 1.00 78.69 84 ILE A CA 1
ATOM 663 C C . ILE A 1 84 ? -9.481 -13.998 -7.640 1.00 78.69 84 ILE A C 1
ATOM 665 O O . ILE A 1 84 ? -9.239 -15.013 -8.286 1.00 78.69 84 ILE A O 1
ATOM 669 N N . ALA A 1 85 ? -9.582 -13.993 -6.311 1.00 73.44 85 ALA A N 1
ATOM 670 C CA . ALA A 1 85 ? -9.351 -15.163 -5.469 1.00 73.44 85 ALA A CA 1
ATOM 671 C C . ALA A 1 85 ? -10.338 -16.303 -5.777 1.00 73.44 85 ALA A C 1
ATOM 673 O O . ALA A 1 85 ? -9.942 -17.467 -5.865 1.00 73.44 85 ALA A O 1
ATOM 674 N N . LEU A 1 86 ? -11.614 -15.978 -6.008 1.00 78.75 86 LEU A N 1
ATOM 675 C CA . LEU A 1 86 ? -12.633 -16.946 -6.424 1.00 78.75 86 LEU A CA 1
ATOM 676 C C . LEU A 1 86 ? -12.329 -17.526 -7.810 1.00 78.75 86 LEU A C 1
ATOM 678 O O . LEU A 1 86 ? -12.391 -18.743 -8.003 1.00 78.75 86 LEU A O 1
ATOM 682 N N . ALA A 1 87 ? -11.967 -16.675 -8.772 1.00 78.06 87 ALA A N 1
ATOM 683 C CA . ALA A 1 87 ? -11.583 -17.112 -10.112 1.00 78.06 87 ALA A CA 1
ATOM 684 C C . ALA A 1 87 ? -10.331 -18.003 -10.072 1.00 78.06 87 ALA A C 1
ATOM 686 O O . ALA A 1 87 ? -10.253 -19.017 -10.758 1.00 78.06 87 ALA A O 1
ATOM 687 N N . GLU A 1 88 ? -9.364 -17.657 -9.234 1.00 72.06 88 GLU A N 1
ATOM 688 C CA . GLU A 1 88 ? -8.142 -18.410 -8.964 1.00 72.06 88 GLU A CA 1
ATOM 689 C C . GLU A 1 88 ? -8.431 -19.798 -8.382 1.00 72.06 88 GLU A C 1
ATOM 691 O O . GLU A 1 88 ? -7.936 -20.805 -8.901 1.00 72.06 88 GLU A O 1
ATOM 696 N N . GLN A 1 89 ? -9.311 -19.874 -7.383 1.00 72.56 89 GLN A N 1
ATOM 697 C CA . GLN A 1 89 ? -9.750 -21.132 -6.785 1.00 72.56 89 GLN A CA 1
ATOM 698 C C . GLN A 1 89 ? -10.431 -22.047 -7.815 1.00 72.56 89 GLN A C 1
ATOM 700 O O . GLN A 1 89 ? -10.134 -23.241 -7.867 1.00 72.56 89 GLN A O 1
ATOM 705 N N . GLN A 1 90 ? -11.296 -21.496 -8.671 1.00 74.44 90 GLN A N 1
ATOM 706 C CA . GLN A 1 90 ? -11.991 -22.261 -9.715 1.00 74.44 90 GLN A CA 1
ATOM 707 C C . GLN A 1 90 ? -11.072 -22.676 -10.871 1.00 74.44 90 GLN A C 1
ATOM 709 O O . GLN A 1 90 ? -11.233 -23.753 -11.441 1.00 74.44 90 GLN A O 1
ATOM 714 N N . LEU A 1 91 ? -10.081 -21.849 -11.209 1.00 75.81 91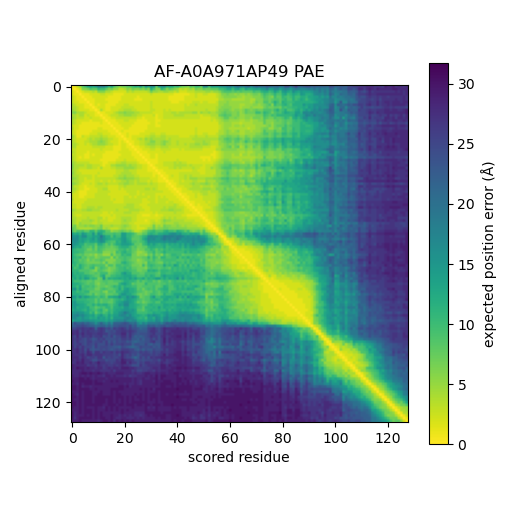 LEU A N 1
ATOM 715 C CA . LEU A 1 91 ? -9.100 -22.127 -12.261 1.00 75.81 91 LEU A CA 1
ATOM 716 C C . LEU A 1 91 ? -7.911 -22.973 -11.767 1.00 75.81 91 LEU A C 1
ATOM 718 O O . LEU A 1 91 ? -6.965 -23.194 -12.531 1.00 75.81 91 LEU A O 1
ATOM 722 N N . GLY A 1 92 ? -7.928 -23.423 -10.505 1.00 54.03 92 GLY A N 1
ATOM 723 C CA . GLY A 1 92 ? -6.856 -24.206 -9.883 1.00 54.03 92 GLY A CA 1
ATOM 724 C C . GLY A 1 92 ? -5.517 -23.462 -9.806 1.00 54.03 92 GLY A C 1
ATOM 725 O O . GLY A 1 92 ? -4.453 -24.081 -9.846 1.00 54.03 92 GLY A O 1
ATOM 726 N N . ARG A 1 93 ? -5.540 -22.127 -9.764 1.00 54.50 93 ARG A N 1
ATOM 727 C CA . ARG A 1 93 ? -4.356 -21.259 -9.772 1.00 54.50 93 ARG A CA 1
ATOM 728 C C . ARG A 1 93 ? -4.332 -20.417 -8.508 1.00 54.50 93 ARG A C 1
ATOM 730 O O . ARG A 1 93 ? -5.250 -19.661 -8.294 1.00 54.50 93 ARG A O 1
ATOM 737 N N . GLN A 1 94 ? -3.278 -20.527 -7.702 1.00 41.94 94 GLN A N 1
ATOM 738 C CA . GLN A 1 94 ? -3.137 -19.772 -6.451 1.00 41.94 94 GLN A CA 1
ATOM 739 C C . GLN A 1 94 ? -2.852 -18.265 -6.631 1.00 41.94 94 GLN A C 1
ATOM 741 O O . GLN A 1 94 ? -2.343 -17.879 -7.693 1.00 41.94 94 GLN A O 1
ATOM 746 N N . PRO A 1 95 ? -3.088 -17.456 -5.567 1.00 45.69 95 PRO A N 1
ATOM 747 C CA . PRO A 1 95 ? -3.086 -16.003 -5.617 1.00 45.69 95 PRO A CA 1
ATOM 748 C C . PRO A 1 95 ? -1.771 -15.384 -6.025 1.00 45.69 95 PRO A C 1
ATOM 750 O O . PRO A 1 95 ? -0.760 -15.428 -5.322 1.00 45.69 95 PRO A O 1
ATOM 753 N N . GLN A 1 96 ? -1.821 -14.740 -7.180 1.00 38.91 96 GLN A N 1
ATOM 754 C CA . GLN A 1 96 ? -0.749 -13.938 -7.736 1.00 38.91 96 GLN A CA 1
ATOM 755 C C . GLN A 1 96 ? -0.776 -12.545 -7.103 1.00 38.91 96 GLN A C 1
ATOM 757 O O . GLN A 1 96 ? -0.919 -11.545 -7.802 1.00 38.91 96 GLN A O 1
ATOM 762 N N . GLY A 1 97 ? -0.634 -12.437 -5.786 1.00 55.19 97 GLY A N 1
ATOM 763 C CA . GLY A 1 97 ? -0.552 -11.132 -5.124 1.00 55.19 97 GLY A CA 1
ATOM 764 C C . GLY A 1 97 ? 0.794 -10.444 -5.364 1.00 55.19 97 GLY A C 1
ATOM 765 O O . GLY A 1 97 ? 1.427 -10.014 -4.414 1.00 55.19 97 GLY A O 1
ATOM 766 N N . SER A 1 98 ? 1.368 -10.505 -6.566 1.00 47.03 98 SER A N 1
ATOM 767 C CA . SER A 1 98 ? 2.781 -10.183 -6.771 1.00 47.03 98 SER A CA 1
ATOM 768 C C . SER A 1 98 ? 3.213 -10.401 -8.230 1.00 47.03 98 SER A C 1
ATOM 770 O O . SER A 1 98 ? 2.541 -11.075 -9.012 1.00 47.03 98 SER A O 1
ATOM 772 N N . PRO A 1 99 ? 4.399 -9.922 -8.634 1.00 50.88 99 PRO A N 1
ATOM 773 C CA . PRO A 1 99 ? 5.165 -10.322 -9.820 1.00 50.88 99 PRO A CA 1
ATOM 774 C C . PRO A 1 99 ? 5.252 -11.834 -10.031 1.00 50.88 99 PRO A C 1
ATOM 776 O O . PRO A 1 99 ? 5.648 -12.242 -11.123 1.00 50.88 99 PRO A O 1
ATOM 779 N N . LEU A 1 100 ? 4.864 -12.674 -9.066 1.00 44.50 100 LEU A N 1
ATOM 780 C CA . LEU A 1 100 ? 4.660 -14.099 -9.300 1.00 44.50 100 LEU A CA 1
ATOM 781 C C . LEU A 1 100 ? 3.614 -14.376 -10.395 1.00 44.50 100 LEU A C 1
ATOM 783 O O . LEU A 1 100 ? 3.832 -15.284 -11.203 1.00 44.50 100 LEU A O 1
ATOM 787 N N . GLY A 1 101 ? 2.604 -13.514 -10.574 1.00 51.06 101 GLY A N 1
ATOM 788 C CA . GLY A 1 101 ? 1.657 -13.595 -11.701 1.00 51.06 101 GLY A CA 1
ATOM 789 C C . GLY A 1 101 ? 2.304 -13.416 -13.068 1.00 51.06 101 GLY A C 1
ATOM 790 O O . GLY A 1 101 ? 1.781 -13.858 -14.099 1.00 51.06 101 GLY A O 1
ATOM 791 N N . ARG A 1 102 ? 3.479 -12.785 -13.095 1.00 47.41 102 ARG A N 1
ATOM 792 C CA . ARG A 1 102 ? 4.324 -12.667 -14.287 1.00 47.41 102 ARG A CA 1
ATOM 793 C C . ARG A 1 102 ? 5.265 -13.863 -14.440 1.00 47.41 102 ARG A C 1
ATOM 795 O O . ARG A 1 102 ? 5.495 -14.290 -15.570 1.00 47.41 102 ARG A O 1
ATOM 802 N N . CYS A 1 103 ? 5.736 -14.466 -13.348 1.00 47.44 103 CYS A N 1
ATOM 803 C CA . CYS A 1 103 ? 6.592 -15.656 -13.395 1.00 47.44 103 CYS A CA 1
ATOM 804 C C . CYS A 1 103 ? 5.843 -16.886 -13.950 1.00 47.44 103 CYS A C 1
ATOM 806 O O . CYS A 1 103 ? 6.344 -17.567 -14.848 1.00 47.44 103 CYS A O 1
ATOM 808 N N . LEU A 1 104 ? 4.582 -17.097 -13.545 1.00 47.00 104 LEU A N 1
ATOM 809 C CA . LEU A 1 104 ? 3.750 -18.203 -14.051 1.00 47.00 104 LEU A CA 1
ATOM 810 C C . LEU A 1 104 ? 3.430 -18.089 -15.558 1.00 47.00 104 LEU A C 1
ATOM 812 O O . LEU A 1 104 ? 3.260 -19.097 -16.248 1.00 47.00 104 LEU A O 1
ATOM 816 N N . ARG A 1 105 ? 3.389 -16.863 -16.098 1.00 50.09 105 ARG A N 1
ATOM 817 C CA . ARG A 1 105 ? 3.288 -16.595 -17.545 1.00 50.09 105 ARG A CA 1
ATOM 818 C C . ARG A 1 105 ? 4.552 -17.013 -18.302 1.00 50.09 105 ARG A C 1
ATOM 820 O O . ARG A 1 105 ? 4.444 -17.536 -19.407 1.00 50.09 105 ARG A O 1
ATOM 827 N N . ARG A 1 106 ? 5.727 -16.842 -17.686 1.00 49.38 106 ARG A N 1
ATOM 828 C CA . ARG A 1 106 ? 7.040 -17.182 -18.264 1.00 49.38 106 ARG A CA 1
ATOM 829 C C . ARG A 1 106 ? 7.313 -18.688 -18.305 1.00 49.38 106 ARG A C 1
ATOM 831 O O . ARG A 1 106 ? 8.021 -19.158 -19.190 1.00 49.38 106 ARG A O 1
ATOM 838 N N . VAL A 1 107 ? 6.726 -19.449 -17.381 1.00 52.31 107 VAL A N 1
ATOM 839 C CA . VAL A 1 107 ? 6.751 -20.922 -17.407 1.00 52.31 107 VAL A CA 1
ATOM 840 C C . VAL A 1 107 ? 5.761 -21.465 -18.446 1.00 52.31 107 VAL A C 1
ATOM 842 O O . VAL A 1 107 ? 6.129 -22.338 -19.231 1.00 52.31 107 VAL A O 1
ATOM 845 N N . LYS A 1 108 ? 4.546 -20.896 -18.551 1.00 45.88 108 LYS A N 1
ATOM 846 C CA . LYS A 1 108 ? 3.585 -21.281 -19.606 1.00 45.88 108 LYS A CA 1
ATOM 847 C C . LYS A 1 108 ? 4.117 -21.030 -21.021 1.00 45.88 108 LYS A C 1
ATOM 849 O O . LYS A 1 108 ? 3.934 -21.883 -21.883 1.00 45.88 108 LYS A O 1
ATOM 854 N N . SER A 1 109 ? 4.829 -19.925 -21.257 1.00 48.41 109 SER A N 1
ATOM 855 C CA . SER A 1 109 ? 5.426 -19.648 -22.571 1.00 48.41 109 SER A CA 1
ATOM 856 C C . SER A 1 109 ? 6.574 -20.597 -22.942 1.00 48.41 109 SER A C 1
ATOM 858 O O . SER A 1 109 ? 6.826 -20.783 -24.125 1.00 48.41 109 SER A O 1
ATOM 860 N N . ARG A 1 110 ? 7.248 -21.237 -21.972 1.00 47.81 110 ARG A N 1
ATOM 861 C CA . ARG A 1 110 ? 8.241 -22.301 -22.235 1.00 47.81 110 ARG A CA 1
ATOM 862 C C . ARG A 1 110 ? 7.601 -23.671 -22.470 1.00 47.81 110 ARG A C 1
ATOM 864 O O . ARG A 1 110 ? 8.132 -24.457 -23.246 1.00 47.81 110 ARG A O 1
ATOM 871 N N . LEU A 1 111 ? 6.450 -23.941 -21.855 1.00 49.41 111 LEU A N 1
ATOM 872 C CA . LEU A 1 111 ? 5.714 -25.194 -22.051 1.00 49.41 111 LEU A CA 1
ATOM 873 C C . LEU A 1 111 ? 4.949 -25.233 -23.386 1.00 49.41 111 LEU A C 1
ATOM 875 O O . LEU A 1 111 ? 4.870 -26.295 -23.995 1.00 49.41 111 LEU A O 1
ATOM 879 N N . SER A 1 112 ? 4.468 -24.095 -23.901 1.00 45.97 112 SER A N 1
ATOM 880 C CA . SER A 1 112 ? 3.857 -24.033 -25.243 1.00 45.97 112 SER A CA 1
ATOM 881 C C . SER A 1 112 ? 4.862 -24.204 -26.391 1.00 45.97 112 SER A C 1
ATOM 883 O O . SER A 1 112 ? 4.474 -24.677 -27.454 1.00 45.97 112 SER A O 1
ATOM 885 N N . SER A 1 113 ? 6.145 -23.892 -26.186 1.00 47.81 113 SER A N 1
ATOM 886 C CA . SER A 1 113 ? 7.191 -24.088 -27.205 1.00 47.81 113 SER A CA 1
ATOM 887 C C . SER A 1 113 ? 7.724 -25.525 -27.264 1.00 47.81 113 SER A C 1
ATOM 889 O O . SER A 1 113 ? 8.170 -25.961 -28.321 1.00 47.81 113 SER A O 1
ATOM 891 N N . ASN A 1 114 ? 7.632 -26.286 -26.166 1.00 46.81 114 ASN A N 1
ATOM 892 C CA . ASN A 1 114 ? 8.020 -27.704 -26.129 1.00 46.81 114 ASN A CA 1
ATOM 893 C C . ASN A 1 114 ? 6.873 -28.669 -26.481 1.00 46.81 114 ASN A C 1
ATOM 895 O O . ASN A 1 114 ? 7.111 -29.862 -26.634 1.00 46.81 114 ASN A O 1
ATOM 899 N N . ALA A 1 115 ? 5.641 -28.180 -26.654 1.00 48.56 115 ALA A N 1
ATOM 900 C CA . ALA A 1 115 ? 4.487 -29.011 -27.011 1.00 48.56 115 ALA A CA 1
ATOM 901 C C . ALA A 1 115 ? 4.285 -29.207 -28.531 1.00 48.56 115 ALA A C 1
ATOM 903 O O . ALA A 1 115 ? 3.362 -29.911 -28.929 1.00 48.56 115 ALA A O 1
ATOM 904 N N . LEU A 1 116 ? 5.133 -28.619 -29.387 1.00 44.62 116 LEU A N 1
ATOM 905 C CA . LEU A 1 116 ? 4.995 -28.684 -30.853 1.00 44.62 116 LEU A CA 1
ATOM 906 C C . LEU A 1 116 ? 6.179 -29.345 -31.582 1.00 44.62 116 LEU A C 1
ATOM 908 O O . LEU A 1 116 ? 6.271 -29.223 -32.801 1.00 44.62 116 LEU A O 1
ATOM 912 N N . ARG A 1 117 ? 7.075 -30.066 -30.884 1.00 45.94 117 ARG A N 1
ATOM 913 C CA . ARG A 1 117 ? 8.228 -30.720 -31.541 1.00 45.94 117 ARG A CA 1
ATOM 914 C C . ARG A 1 117 ? 8.382 -32.234 -31.422 1.00 45.94 117 ARG A C 1
ATOM 916 O O . ARG A 1 117 ? 9.270 -32.734 -32.088 1.00 45.94 117 ARG A O 1
ATOM 923 N N . ASP A 1 118 ? 7.506 -32.964 -30.728 1.00 43.78 118 ASP A N 1
ATOM 924 C CA . ASP A 1 118 ? 7.633 -34.435 -30.633 1.00 43.78 118 ASP A CA 1
ATOM 925 C C . ASP A 1 118 ? 6.312 -35.204 -30.780 1.00 43.78 118 ASP A C 1
ATOM 927 O O . ASP A 1 118 ? 6.004 -36.126 -30.029 1.00 43.78 118 ASP A O 1
ATOM 931 N N . ARG A 1 119 ? 5.511 -34.857 -31.791 1.00 42.31 119 ARG A N 1
ATOM 932 C CA . ARG A 1 119 ? 4.532 -35.798 -32.364 1.00 42.31 119 ARG A CA 1
ATOM 933 C C . ARG A 1 119 ? 4.409 -35.594 -33.864 1.00 42.31 119 ARG A C 1
ATOM 935 O O . ARG A 1 119 ? 3.378 -35.132 -34.318 1.00 42.31 119 ARG A O 1
ATOM 942 N N . HIS A 1 120 ? 5.456 -35.910 -34.620 1.00 40.97 120 HIS A N 1
ATOM 943 C CA . HIS A 1 120 ? 5.323 -36.337 -36.019 1.00 40.97 120 HIS A CA 1
ATOM 944 C C . HIS A 1 120 ? 6.627 -36.985 -36.510 1.00 40.97 120 HIS A C 1
ATOM 946 O O . HIS A 1 120 ? 7.428 -36.399 -37.226 1.00 40.97 120 HIS A O 1
ATOM 952 N N . SER A 1 121 ? 6.816 -38.242 -36.128 1.00 34.72 121 SER A N 1
ATOM 953 C CA . SER A 1 121 ? 7.458 -39.273 -36.951 1.00 34.72 121 SER A CA 1
ATOM 954 C C . SER A 1 121 ? 6.714 -40.571 -36.626 1.00 34.72 121 SER A C 1
ATOM 956 O O . SER A 1 121 ? 6.779 -41.077 -35.515 1.00 34.72 121 SER A O 1
ATOM 958 N N . ALA A 1 122 ? 5.686 -40.862 -37.431 1.00 37.34 122 ALA A N 1
ATOM 959 C CA . ALA A 1 122 ? 5.622 -42.080 -38.247 1.00 37.34 122 ALA A CA 1
ATOM 960 C C . ALA A 1 122 ? 5.758 -43.356 -37.384 1.00 37.34 122 ALA A C 1
ATOM 962 O O . ALA A 1 122 ? 6.836 -43.693 -36.931 1.00 37.34 122 ALA A O 1
ATOM 963 N N . GLY A 1 123 ? 4.701 -44.094 -37.049 1.00 35.41 123 GLY A N 1
ATOM 964 C CA . GLY A 1 123 ? 3.722 -44.636 -37.980 1.00 35.41 123 GLY A CA 1
ATOM 965 C C . GLY A 1 123 ? 4.346 -45.759 -38.808 1.00 35.41 123 GLY A C 1
ATOM 966 O O . GLY A 1 123 ? 4.834 -45.461 -39.892 1.00 35.41 123 GLY A O 1
ATOM 967 N N . ARG A 1 124 ? 4.281 -47.011 -38.309 1.00 35.59 124 ARG A N 1
ATOM 968 C CA . ARG A 1 124 ? 3.898 -48.257 -39.024 1.00 35.59 124 ARG A CA 1
ATOM 969 C C . ARG A 1 124 ? 4.598 -49.539 -38.500 1.00 35.59 124 ARG A C 1
ATOM 971 O O . ARG A 1 124 ? 5.802 -49.530 -38.303 1.00 35.59 124 ARG A O 1
ATOM 978 N N . PHE A 1 125 ? 3.800 -50.625 -38.464 1.00 32.38 125 PHE A N 1
ATOM 979 C CA . PHE A 1 125 ? 4.127 -52.075 -38.440 1.00 32.38 125 PHE A CA 1
ATOM 980 C C . PHE A 1 125 ? 4.767 -52.650 -37.158 1.00 32.38 125 PHE A C 1
ATOM 982 O O . PHE A 1 125 ? 5.654 -52.035 -36.595 1.00 32.38 125 PHE A O 1
ATOM 989 N N . PHE A 1 126 ? 4.462 -53.853 -36.653 1.00 31.80 126 PHE A N 1
ATOM 990 C CA . PHE A 1 126 ? 3.354 -54.829 -36.711 1.00 31.80 126 PHE A CA 1
ATOM 991 C C . PHE A 1 126 ? 3.691 -55.853 -35.593 1.00 31.80 126 PHE A C 1
ATOM 993 O O . PHE A 1 126 ? 4.870 -56.080 -35.330 1.00 31.80 126 PHE A O 1
ATOM 1000 N N . CYS A 1 127 ? 2.706 -56.473 -34.938 1.00 31.89 127 CYS A N 1
ATOM 1001 C CA . CYS A 1 127 ? 2.937 -57.688 -34.142 1.00 31.89 127 CYS A CA 1
ATOM 1002 C C . CYS A 1 127 ? 2.973 -58.909 -35.075 1.00 31.89 127 CYS A C 1
ATOM 1004 O O . CYS A 1 127 ? 1.946 -59.183 -35.696 1.00 31.89 127 CYS A O 1
ATOM 1006 N N . ALA A 1 128 ? 4.119 -59.599 -35.141 1.00 38.78 128 ALA A N 1
ATOM 1007 C CA . ALA A 1 128 ? 4.359 -61.043 -35.345 1.00 38.78 128 ALA A CA 1
ATOM 1008 C C . ALA A 1 128 ? 5.773 -61.253 -35.906 1.00 38.78 128 ALA A C 1
ATOM 1010 O O . ALA A 1 128 ? 6.074 -60.651 -36.961 1.00 38.78 128 ALA A O 1
#

Radius of gyration: 22.05 Å; Cα contacts (8 Å, |Δi|>4): 162; chains: 1; bounding box: 29×74×54 Å

Nearest PDB structures (foldseek):
  4nkb-assembly1_A  TM=3.011E-01  e=2.500E+00  Caenorhabditis elegans
  4nkb-assembly1_B-2  TM=2.999E-01  e=2.345E+00  Caenorhabditis elegans
  4nlm-assembly1_A  TM=3.944E-01  e=5.389E+00  Listeria monocytogenes EGD-e
  4b9q-assembly4_D  TM=1.838E-01  e=5.389E+00  Escherichia coli

Solvent-access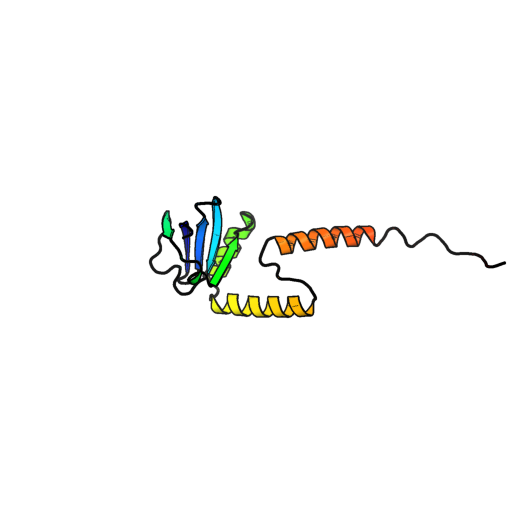ible surface area (backbone atoms only — not comparable to full-atom values): 7601 Å² total; per-residue (Å²): 127,57,46,30,32,28,64,39,64,59,44,50,38,27,26,34,26,32,33,70,86,77,70,42,50,32,37,42,30,16,91,52,66,18,58,94,58,51,63,74,39,77,44,76,55,58,72,88,57,44,78,41,75,38,75,69,67,59,81,86,52,41,60,63,51,52,55,48,57,57,74,46,57,70,67,58,55,53,53,53,48,53,53,48,49,52,51,22,63,75,69,75,40,80,84,54,83,48,74,57,54,54,51,58,52,58,51,50,61,54,52,63,65,65,71,76,75,84,87,84,80,80,90,80,90,79,96,130

Secondary structure (DSSP, 8-state):
--EEEEEEEEETTEEEEEETTT--EEEEE-TTTTTT--TT-EEE--GGG-SEEEE---HHHHHHHHHHHHHS-HHHHHHHHHHHHHHHHHTT-----STHHHHHHHHHHHHHHHTTSSS-S-------

Foldseek 3Di:
DWKWAFQDQLDQFWTWTQGPVPRFIKIFGFHRPSPPDDHRDIDDDDVVRGPDMATDDDPVCRVVVSVVSSVDDVVVVVVVVVVVCVVCVVVVHHDCSYCVVVVVVVVVVVVVVVVPDPPDDDDDDDDD

Mean predicted aligned error: 1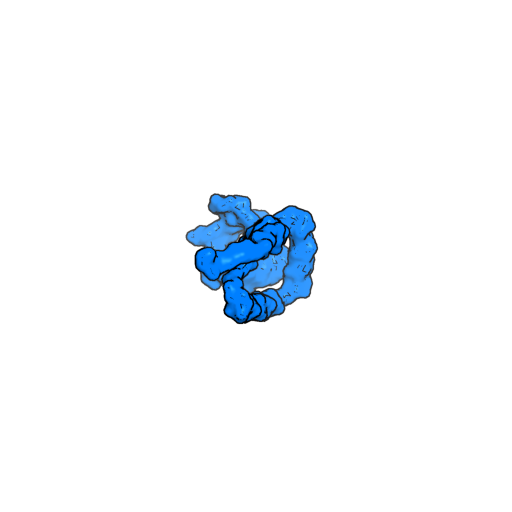4.64 Å

Sequence (128 aa):
MPEYTVVKTLNNNVILVTDRQTSRELILIGKGIGFGKREGQAVSIPDEDIEKSFVAYNEKDRHAYYQLINQVDSKVIGVSEEIIALAEQQLGRQPQGSPLGRCLRRVKSRLSSNALRDRHSAGRFFCA

pLDDT: mean 71.3, std 19.09, range [31.8, 95.88]